Protein AF-A0A956EV34-F1 (afdb_monomer)

Sequence (120 aa):
LHEMGDDTFLLGHVDTAKYRELMTHETVRAALIASNLDAQPDCVNCTYNTYCGIKPENNYTTHGSIQGRTRENAICQVHKGIQDYLFTKLHQADPSTLEIFRRWTTIRERSHFLQTGTAS

Secondary structure (DSSP, 8-state):
-GGGT-GGG----TTT--HHHHHH-HHHHHHHHHH-GGGSTTTTT-TTGGG----HHHHHHHHSSSS--TTT-HHHHHHHHHHHHHHHHHHHT-HHHHHHHHHHHS----GGG-------

Solvent-accessible surface area (backbone atoms only — not comparable to full-atom values): 7466 Å² total; per-residue (Å²): 95,53,96,77,77,38,58,83,80,66,74,78,49,84,94,78,51,50,70,67,57,49,70,67,28,66,60,50,54,51,42,53,58,45,30,35,48,80,78,31,87,74,36,58,77,34,95,55,45,94,81,57,83,59,57,27,70,56,25,27,75,75,70,77,32,46,57,71,60,58,93,78,34,64,66,53,55,52,52,49,53,52,47,52,52,52,52,50,51,59,71,67,56,45,69,71,60,51,50,53,55,54,58,71,71,54,86,69,88,60,65,92,72,59,72,80,76,81,85,124

Mean predicted aligned error: 6.2 Å

Foldseek 3Di:
DVVVVDCLQPQDDPVPDDPVSSCPPPSNVVLVCQFPQCNAPVRVPDPCNVVDTQDLVVCCVPPVGSHDPLVPDPVNVVVVVVVVVLVVLVVVPDPVSVVVVVVVPDDDDVVVPDDPDPDD

Radius of gyration: 19.49 Å; Cα contacts (8 Å, |Δi|>4): 83; chains: 1; bounding box: 34×49×50 Å

pLDDT: mean 91.02, std 8.81, range [44.47, 98.31]

Structure (mmCIF, N/CA/C/O backbone):
data_AF-A0A956EV34-F1
#
_entry.id   AF-A0A956EV34-F1
#
loop_
_atom_site.group_PDB
_atom_site.id
_atom_site.type_symbol
_atom_site.label_atom_id
_atom_site.label_alt_id
_atom_site.label_comp_id
_atom_site.label_asym_id
_atom_site.label_entity_id
_atom_site.label_seq_id
_atom_site.pdbx_PDB_ins_code
_atom_site.Cartn_x
_atom_site.Cartn_y
_atom_site.Cartn_z
_atom_site.occupancy
_atom_site.B_iso_or_equiv
_atom_site.auth_seq_id
_atom_site.auth_comp_id
_atom_site.auth_asym_id
_atom_site.auth_atom_id
_atom_site.pdbx_PDB_model_num
ATOM 1 N N . LEU A 1 1 ? -1.890 -8.658 14.271 1.00 85.94 1 LEU A N 1
ATOM 2 C CA . LEU A 1 1 ? -1.463 -7.986 15.517 1.00 85.94 1 LEU A CA 1
ATOM 3 C C . LEU A 1 1 ? -2.085 -8.672 16.728 1.00 85.94 1 LEU A C 1
ATOM 5 O O . LEU A 1 1 ? -1.330 -9.031 17.615 1.00 85.94 1 LEU A O 1
ATOM 9 N N . HIS A 1 2 ? -3.383 -9.001 16.686 1.00 91.81 2 HIS A N 1
ATOM 10 C CA . HIS A 1 2 ? -4.076 -9.746 17.749 1.00 91.81 2 HIS A CA 1
ATOM 11 C C . HIS A 1 2 ? -3.358 -11.030 18.207 1.00 91.81 2 HIS A C 1
ATOM 13 O O . HIS A 1 2 ? -3.078 -11.185 19.387 1.00 91.81 2 HIS A O 1
ATOM 19 N N . GLU A 1 3 ? -2.924 -11.884 17.271 1.00 90.31 3 GLU A N 1
ATOM 20 C CA . GLU A 1 3 ? -2.151 -13.108 17.582 1.00 90.31 3 GLU A CA 1
ATOM 21 C C . GLU A 1 3 ? -0.815 -12.856 18.313 1.00 90.31 3 GLU A C 1
ATOM 23 O O . GLU A 1 3 ? -0.209 -13.778 18.849 1.00 90.31 3 GLU A O 1
ATOM 28 N N . MET A 1 4 ? -0.328 -11.612 18.319 1.00 91.88 4 MET A N 1
ATOM 29 C CA . MET A 1 4 ? 0.877 -11.184 19.039 1.00 91.88 4 MET A CA 1
ATOM 30 C C . MET A 1 4 ? 0.546 -10.416 20.332 1.00 91.88 4 MET A C 1
ATOM 32 O O . MET A 1 4 ? 1.438 -9.808 20.919 1.00 91.88 4 MET A O 1
ATOM 36 N N . GLY A 1 5 ? -0.717 -10.429 20.771 1.00 94.38 5 GLY A N 1
ATOM 37 C CA . GLY A 1 5 ? -1.194 -9.755 21.981 1.00 94.38 5 GLY A CA 1
ATOM 38 C C . GLY A 1 5 ? -1.534 -8.272 21.808 1.00 94.38 5 GLY A C 1
ATOM 39 O O . GLY A 1 5 ? -1.668 -7.571 22.807 1.00 94.38 5 GLY A O 1
ATOM 40 N N . ASP A 1 6 ? -1.645 -7.783 20.570 1.00 94.94 6 ASP A N 1
ATOM 41 C CA . ASP A 1 6 ? -2.013 -6.395 20.275 1.00 94.94 6 ASP A CA 1
ATOM 42 C C . ASP A 1 6 ? -3.375 -6.302 19.573 1.00 94.94 6 ASP A C 1
ATOM 44 O O . ASP A 1 6 ? -3.525 -6.588 18.377 1.00 94.94 6 ASP A O 1
ATOM 48 N N . ASP A 1 7 ? -4.358 -5.834 20.336 1.00 95.56 7 ASP A N 1
ATOM 49 C CA . ASP A 1 7 ? -5.762 -5.753 19.941 1.00 95.56 7 ASP A CA 1
ATOM 50 C C . ASP A 1 7 ? -6.114 -4.443 19.228 1.00 95.56 7 ASP A C 1
ATOM 52 O O . ASP A 1 7 ? -7.275 -4.227 18.890 1.00 95.56 7 ASP A O 1
ATOM 56 N N . THR A 1 8 ? -5.136 -3.577 18.932 1.00 94.50 8 THR A N 1
ATOM 57 C CA . THR A 1 8 ? -5.365 -2.264 18.297 1.00 94.50 8 THR A CA 1
ATOM 58 C C . THR A 1 8 ? -6.227 -2.353 17.030 1.00 94.50 8 THR A C 1
ATOM 60 O O . THR A 1 8 ? -7.028 -1.460 16.749 1.00 94.50 8 THR A O 1
ATOM 63 N N . PHE A 1 9 ? -6.092 -3.445 16.268 1.00 95.19 9 PHE A N 1
ATOM 64 C CA . PHE A 1 9 ? -6.842 -3.687 15.029 1.00 95.19 9 PHE A CA 1
ATOM 65 C C . PHE A 1 9 ? -7.960 -4.736 15.153 1.00 95.19 9 PHE A C 1
ATOM 67 O O . PHE A 1 9 ? -8.524 -5.150 14.138 1.00 95.19 9 PHE A O 1
ATOM 74 N N . LEU A 1 10 ? -8.291 -5.183 16.367 1.00 95.25 10 LEU A N 1
ATOM 75 C CA . LEU A 1 10 ? -9.390 -6.116 16.604 1.00 95.25 10 LEU A CA 1
ATOM 76 C C . LEU A 1 10 ? -10.735 -5.394 16.428 1.00 95.25 10 LEU A C 1
ATOM 78 O O . LEU A 1 10 ? -10.967 -4.341 17.013 1.00 95.25 10 LEU A O 1
ATOM 82 N N . LEU A 1 11 ? -11.622 -5.965 15.609 1.00 95.75 11 LEU A N 1
ATOM 83 C CA . LEU A 1 11 ? -12.937 -5.378 15.305 1.00 95.75 11 LEU A CA 1
ATOM 84 C C . LEU A 1 11 ? -14.102 -6.113 15.981 1.00 95.75 11 LEU A C 1
ATOM 86 O O . LEU A 1 11 ? -15.190 -5.557 16.105 1.00 95.75 11 LEU A O 1
ATOM 90 N N . GLY A 1 12 ? -13.893 -7.372 16.373 1.00 94.12 12 GLY A N 1
ATOM 91 C CA . GLY A 1 12 ? -14.918 -8.245 16.940 1.00 94.12 12 GLY A CA 1
ATOM 92 C C . GLY A 1 12 ? -14.792 -9.686 16.448 1.00 94.12 12 GLY A C 1
ATOM 93 O O . GLY A 1 12 ? -13.807 -10.053 15.807 1.00 94.12 12 GLY A O 1
ATOM 94 N N . HIS A 1 13 ? -15.808 -10.496 16.746 1.00 94.38 13 HIS A N 1
ATOM 95 C CA . HIS A 1 13 ? -15.875 -11.907 16.368 1.00 94.38 13 HIS A CA 1
ATOM 96 C C . HIS A 1 13 ? -16.986 -12.145 15.340 1.00 94.38 13 HIS A C 1
ATOM 98 O O . HIS A 1 13 ? -18.071 -11.577 15.458 1.00 94.38 13 HIS A O 1
ATOM 104 N N . VAL A 1 14 ? -16.736 -13.001 14.346 1.00 92.81 14 VAL A N 1
ATOM 105 C CA . VAL A 1 14 ? -17.666 -13.231 13.224 1.00 92.81 14 VAL A CA 1
ATOM 106 C C . VAL A 1 14 ? -19.015 -13.811 13.666 1.00 92.81 14 VAL A C 1
ATOM 108 O O . VAL A 1 14 ? -20.044 -13.436 13.115 1.00 92.81 14 VAL A O 1
ATOM 111 N N . ASP A 1 15 ? -19.023 -14.659 14.697 1.00 95.56 15 AS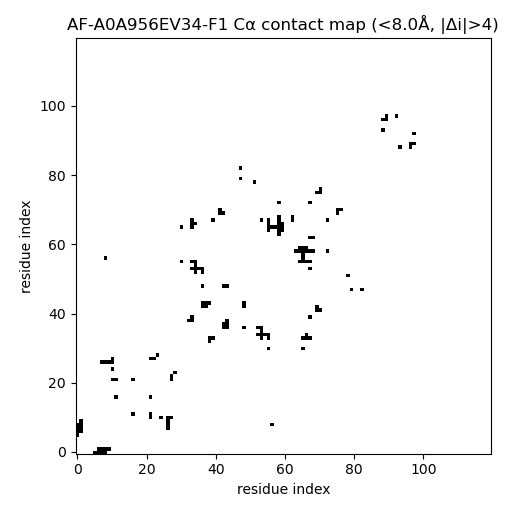P A N 1
ATOM 112 C CA . ASP A 1 15 ? -20.255 -15.290 15.198 1.00 95.56 15 ASP A CA 1
ATOM 113 C C . ASP A 1 15 ? -21.161 -14.336 15.990 1.00 95.56 15 ASP A C 1
ATOM 115 O O . ASP A 1 15 ? -22.352 -14.602 16.147 1.00 95.56 15 ASP A O 1
ATOM 119 N N . THR A 1 16 ? -20.611 -13.244 16.532 1.00 96.00 16 THR A N 1
ATOM 120 C CA . THR A 1 16 ? -21.332 -12.369 17.474 1.00 96.00 16 THR A CA 1
ATOM 121 C C . THR A 1 16 ? -21.554 -10.958 16.946 1.00 96.00 16 THR A C 1
ATOM 123 O O . THR A 1 16 ? -22.538 -10.321 17.324 1.00 96.00 16 THR A O 1
ATOM 126 N N . ALA A 1 17 ? -20.677 -10.456 16.076 1.00 95.12 17 ALA A N 1
ATOM 127 C CA . ALA A 1 17 ? -20.745 -9.094 15.570 1.00 95.12 17 ALA A CA 1
ATOM 128 C C . ALA A 1 17 ? -21.639 -8.984 14.330 1.00 95.12 17 ALA A C 1
ATOM 130 O O . ALA A 1 17 ? -21.596 -9.814 13.420 1.00 95.12 17 ALA A O 1
ATOM 131 N N . LYS A 1 18 ? -22.414 -7.899 14.234 1.00 96.25 18 LYS A N 1
ATOM 132 C CA . LYS A 1 18 ? -23.161 -7.596 13.007 1.00 96.25 18 LYS A CA 1
ATOM 133 C C . LYS A 1 18 ? -22.261 -6.888 12.005 1.00 96.25 18 LYS A C 1
ATOM 135 O O . LYS A 1 18 ? -21.474 -6.017 12.364 1.00 96.25 18 LYS A O 1
ATOM 140 N N . TYR A 1 19 ? -22.471 -7.155 10.716 1.00 95.56 19 TYR A N 1
ATOM 141 C CA . TYR A 1 19 ? -21.727 -6.504 9.628 1.00 95.56 19 TYR A CA 1
ATOM 142 C C . TYR A 1 19 ? -21.663 -4.976 9.771 1.00 95.56 19 TYR A C 1
ATOM 144 O O . TYR A 1 19 ? -20.598 -4.377 9.643 1.00 95.56 19 TYR A O 1
ATOM 152 N N . ARG A 1 20 ? -22.805 -4.341 10.071 1.00 95.81 20 ARG A N 1
ATOM 153 C CA . ARG A 1 20 ? -22.868 -2.885 10.235 1.00 95.81 20 ARG A CA 1
ATOM 154 C C . ARG A 1 20 ? -21.976 -2.409 11.380 1.00 95.81 20 ARG A C 1
ATOM 156 O O . ARG A 1 20 ? -21.288 -1.416 11.201 1.00 95.81 20 ARG A O 1
ATOM 163 N N . GLU A 1 21 ? -21.971 -3.115 12.508 1.00 95.56 21 GLU A N 1
ATOM 164 C CA . GLU A 1 21 ? -21.154 -2.773 13.678 1.00 95.56 21 GLU A CA 1
ATOM 165 C C . GLU A 1 21 ? -19.666 -2.834 13.320 1.00 95.56 21 GLU A C 1
ATOM 167 O O . GLU A 1 21 ? -18.959 -1.851 13.535 1.00 95.56 21 GLU A O 1
ATOM 172 N N . LEU A 1 22 ? -19.230 -3.913 12.656 1.00 95.88 22 LEU A N 1
ATOM 173 C CA . LEU A 1 22 ? -17.852 -4.073 12.179 1.00 95.88 22 LEU A CA 1
ATOM 174 C C . LEU A 1 22 ? -17.443 -2.957 11.207 1.00 95.88 22 LEU A C 1
ATOM 176 O O . LEU A 1 22 ? -16.388 -2.352 11.369 1.00 95.88 22 LEU A O 1
ATOM 180 N N . MET A 1 23 ? -18.286 -2.638 10.221 1.00 95.25 23 MET A N 1
ATOM 181 C CA . MET A 1 23 ? -17.966 -1.620 9.210 1.00 95.25 23 MET A CA 1
ATOM 182 C C . MET A 1 23 ? -17.998 -0.188 9.751 1.00 95.25 23 MET A C 1
ATOM 184 O O . MET A 1 23 ? -17.340 0.692 9.200 1.00 95.25 23 MET A O 1
ATOM 188 N N . THR A 1 24 ? -18.749 0.064 10.825 1.00 95.88 24 THR A N 1
ATOM 189 C CA . THR A 1 24 ? -18.787 1.377 11.490 1.00 95.88 24 THR A CA 1
ATOM 190 C C . THR A 1 24 ? -17.852 1.487 12.694 1.00 95.88 24 THR A C 1
ATOM 192 O O . THR A 1 24 ? -17.836 2.536 13.339 1.00 95.88 24 THR A O 1
ATOM 195 N N . HIS A 1 25 ? -17.069 0.442 12.986 1.00 97.56 25 HIS A N 1
ATOM 196 C CA . HIS A 1 25 ? -16.142 0.399 14.115 1.00 97.56 25 HIS A CA 1
ATOM 197 C C . HIS A 1 25 ? -15.127 1.549 14.051 1.00 97.56 25 HIS A C 1
ATOM 199 O O . HIS A 1 25 ? -14.656 1.934 12.976 1.00 97.56 25 HIS A O 1
ATOM 205 N N . GLU A 1 26 ? -14.755 2.098 15.205 1.00 96.38 26 GLU A N 1
ATOM 206 C CA . GLU A 1 26 ? -13.866 3.263 15.286 1.00 96.38 26 GLU A CA 1
ATOM 207 C C . GLU A 1 26 ? -12.502 2.990 14.649 1.00 96.38 26 GLU A C 1
ATOM 209 O O . GLU A 1 26 ? -12.026 3.796 13.853 1.00 96.38 26 GLU A O 1
ATOM 214 N N . THR A 1 27 ? -11.931 1.807 14.889 1.00 96.06 27 THR A N 1
ATOM 215 C CA . THR A 1 27 ? -10.702 1.333 14.231 1.00 96.06 27 THR A CA 1
ATOM 216 C C . THR A 1 27 ? -10.806 1.333 12.705 1.00 96.06 27 THR A C 1
ATOM 218 O O . THR A 1 27 ? -9.872 1.768 12.036 1.00 96.06 27 THR A O 1
ATOM 221 N N . VAL A 1 28 ? -11.937 0.899 12.131 1.00 96.00 28 VAL A N 1
ATOM 222 C CA . VAL A 1 28 ? -12.141 0.922 10.670 1.00 96.00 28 VAL A CA 1
ATOM 223 C C . VAL A 1 28 ? -12.161 2.361 10.171 1.00 96.00 28 VAL A C 1
ATOM 225 O O . VAL A 1 28 ? -11.476 2.693 9.207 1.00 96.00 28 VAL A O 1
ATOM 228 N N . ARG A 1 29 ? -12.887 3.247 10.856 1.00 95.94 29 ARG A N 1
ATOM 229 C CA . ARG A 1 29 ? -12.953 4.674 10.504 1.00 95.94 29 ARG A CA 1
ATOM 230 C C . ARG A 1 29 ? -11.582 5.348 10.604 1.00 95.94 29 ARG A C 1
ATOM 232 O O . ARG A 1 29 ? -11.218 6.113 9.714 1.00 95.94 29 ARG A O 1
ATOM 239 N N . ALA A 1 30 ? -10.808 5.038 11.642 1.00 95.19 30 ALA A N 1
ATOM 240 C CA . ALA A 1 30 ? -9.450 5.540 11.818 1.00 95.19 30 ALA A CA 1
ATOM 241 C C . ALA A 1 30 ? -8.515 5.033 10.709 1.00 95.19 30 ALA A C 1
ATOM 243 O O . ALA A 1 30 ? -7.787 5.827 10.114 1.00 95.19 30 ALA A O 1
ATOM 244 N N . ALA A 1 31 ? -8.580 3.740 10.374 1.00 94.62 31 ALA A N 1
ATOM 245 C CA . ALA A 1 31 ? -7.798 3.149 9.292 1.00 94.62 31 ALA A CA 1
ATOM 246 C C . ALA A 1 31 ? -8.154 3.755 7.926 1.00 94.62 31 ALA A C 1
ATOM 248 O O . ALA A 1 31 ? -7.255 4.029 7.132 1.00 94.62 31 ALA A O 1
ATOM 249 N N . LEU A 1 32 ? -9.436 4.028 7.662 1.00 93.94 32 LEU A N 1
ATOM 250 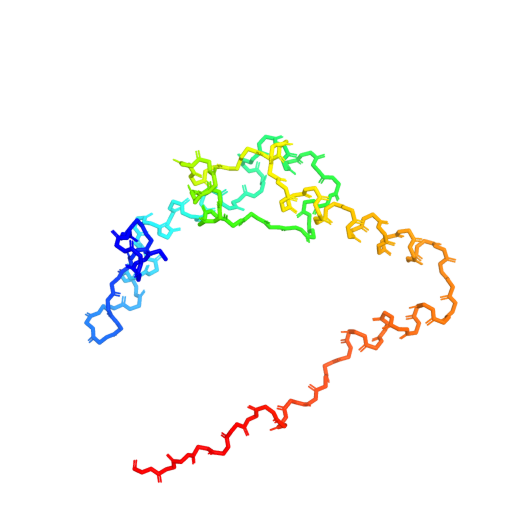C CA . LEU A 1 32 ? -9.890 4.700 6.439 1.00 93.94 32 LEU A CA 1
ATOM 251 C C . LEU A 1 32 ? -9.293 6.106 6.308 1.00 93.94 32 LEU A C 1
ATOM 253 O O . LEU A 1 32 ? -8.768 6.457 5.256 1.00 93.94 32 LEU A O 1
ATOM 257 N N . ILE A 1 33 ? -9.315 6.900 7.380 1.00 93.38 33 ILE A N 1
ATOM 258 C CA . ILE A 1 33 ? -8.726 8.247 7.365 1.00 93.38 33 ILE A CA 1
ATOM 259 C C . ILE A 1 33 ? -7.201 8.171 7.203 1.00 93.38 33 ILE A C 1
ATOM 261 O O . ILE A 1 33 ? -6.624 8.923 6.420 1.00 93.38 33 ILE A O 1
ATOM 265 N N . ALA A 1 34 ? -6.539 7.250 7.907 1.00 93.44 34 ALA A N 1
ATOM 266 C CA . ALA A 1 34 ? -5.086 7.092 7.852 1.00 93.44 34 ALA A CA 1
ATOM 267 C C . ALA A 1 34 ? -4.579 6.564 6.497 1.00 93.44 34 ALA A C 1
ATOM 269 O O . ALA A 1 34 ? -3.466 6.893 6.091 1.00 93.44 34 ALA A O 1
ATOM 270 N N . SER A 1 35 ? -5.383 5.762 5.795 1.00 93.00 35 SER A N 1
ATOM 271 C CA . SER A 1 35 ? -5.043 5.217 4.473 1.00 93.00 35 SER A CA 1
ATOM 272 C C . SER A 1 35 ? -5.435 6.128 3.307 1.00 93.00 35 SER A C 1
ATOM 274 O O . SER A 1 35 ? -5.000 5.879 2.182 1.00 93.00 35 SER A O 1
ATOM 276 N N . ASN A 1 36 ? -6.192 7.203 3.555 1.00 93.69 36 ASN A N 1
ATOM 277 C CA . ASN A 1 36 ? -6.528 8.185 2.531 1.00 93.69 36 ASN A CA 1
ATOM 278 C C . ASN A 1 36 ? -5.285 8.982 2.103 1.00 93.69 36 ASN A C 1
ATOM 280 O O . ASN A 1 36 ? -4.827 9.866 2.827 1.00 93.69 36 ASN A O 1
ATOM 284 N N . LEU A 1 37 ? -4.761 8.696 0.910 1.00 93.00 37 LEU A N 1
ATOM 285 C CA . LEU A 1 37 ? -3.527 9.297 0.397 1.00 93.00 37 LEU A CA 1
ATOM 286 C C . LEU A 1 37 ? -3.622 10.816 0.217 1.00 93.00 37 LEU A C 1
ATOM 288 O O . LEU A 1 37 ? -2.623 11.510 0.408 1.00 93.00 37 LEU A O 1
ATOM 292 N N . ASP A 1 38 ? -4.813 11.336 -0.075 1.00 92.00 38 ASP A N 1
ATOM 293 C CA . ASP A 1 38 ? -5.040 12.774 -0.263 1.00 92.00 38 ASP A CA 1
ATOM 294 C C . ASP A 1 38 ? -4.967 13.554 1.054 1.00 92.00 38 ASP A C 1
ATOM 296 O O . ASP A 1 38 ? -4.734 14.761 1.064 1.00 92.00 38 ASP A O 1
ATOM 300 N N . ALA A 1 39 ? -5.116 12.860 2.185 1.00 90.19 39 ALA A N 1
ATOM 301 C CA . ALA A 1 39 ? -4.931 13.422 3.518 1.00 90.19 39 ALA A CA 1
ATOM 302 C C . ALA A 1 39 ? -3.488 13.266 4.041 1.00 90.19 39 ALA A C 1
ATOM 304 O O . ALA A 1 39 ? -3.205 13.660 5.173 1.00 90.19 39 ALA A O 1
ATOM 305 N N . GLN A 1 40 ? -2.571 12.688 3.254 1.00 89.31 40 GLN A N 1
ATOM 306 C CA . GLN A 1 40 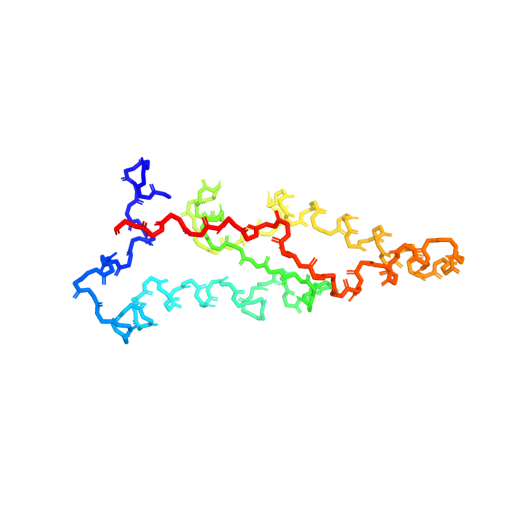? -1.199 12.397 3.680 1.00 89.31 40 GLN A CA 1
ATOM 307 C C . GLN A 1 40 ? -0.200 13.367 3.021 1.00 89.31 40 GLN A C 1
ATOM 309 O O . GLN A 1 40 ? -0.078 13.368 1.792 1.00 89.31 40 GLN A O 1
ATOM 314 N N . PRO A 1 41 ? 0.579 14.147 3.802 1.00 88.81 41 PRO A N 1
ATOM 315 C CA . PRO A 1 41 ? 1.423 15.227 3.276 1.00 88.81 41 PRO A CA 1
ATOM 316 C C . PRO A 1 41 ? 2.411 14.822 2.174 1.00 88.81 41 PRO A C 1
ATOM 318 O O . PRO A 1 41 ? 2.601 15.559 1.211 1.00 88.81 41 PRO A O 1
ATOM 321 N N . ASP A 1 42 ? 3.041 13.649 2.292 1.00 89.31 42 ASP A N 1
ATOM 322 C CA . ASP A 1 42 ? 3.998 13.173 1.285 1.00 89.31 42 ASP A CA 1
ATOM 323 C C . ASP A 1 42 ? 3.312 12.462 0.098 1.00 89.31 42 ASP A C 1
ATOM 325 O O . ASP A 1 42 ? 3.923 12.316 -0.961 1.00 89.31 42 ASP A O 1
ATOM 329 N N . CYS A 1 43 ? 2.067 11.992 0.252 1.00 93.12 43 CYS A N 1
ATOM 330 C CA . CYS A 1 43 ? 1.375 11.216 -0.786 1.00 93.12 43 CYS A CA 1
ATOM 331 C C . CYS A 1 43 ? 0.503 12.075 -1.699 1.00 93.12 43 CYS A C 1
ATOM 333 O O . CYS A 1 43 ? 0.393 11.749 -2.880 1.00 93.12 43 CYS A O 1
ATOM 335 N N . VAL A 1 44 ? -0.061 13.178 -1.200 1.00 93.75 44 VAL A N 1
ATOM 336 C CA . VAL A 1 44 ? -0.896 14.095 -1.999 1.00 93.75 44 VAL A CA 1
ATOM 337 C C . VAL A 1 44 ? -0.153 14.655 -3.222 1.00 93.75 44 VAL A C 1
ATOM 339 O O . VAL A 1 44 ? -0.752 14.863 -4.268 1.00 93.75 44 VAL A O 1
ATOM 342 N N . ASN A 1 45 ? 1.172 14.813 -3.126 1.00 93.12 45 ASN A N 1
ATOM 343 C CA . ASN A 1 45 ? 2.033 15.291 -4.216 1.00 93.12 45 ASN A CA 1
ATOM 344 C C . ASN A 1 45 ? 2.868 14.176 -4.873 1.00 93.12 45 ASN A C 1
ATOM 346 O O . ASN A 1 45 ? 3.793 14.455 -5.634 1.00 93.12 45 ASN A O 1
ATOM 350 N N . CYS A 1 46 ? 2.607 12.908 -4.550 1.00 94.56 46 CYS A N 1
ATOM 351 C CA . CYS A 1 46 ? 3.359 11.790 -5.109 1.00 94.56 46 CYS A CA 1
ATOM 352 C C . CYS A 1 46 ? 2.822 11.430 -6.500 1.00 94.56 46 CYS A C 1
ATOM 354 O O . CYS A 1 46 ? 1.644 11.111 -6.640 1.00 94.56 46 CYS A O 1
ATOM 356 N N . THR A 1 47 ? 3.695 11.363 -7.510 1.00 95.69 47 THR A N 1
ATOM 357 C CA . THR A 1 47 ? 3.346 10.939 -8.883 1.00 95.69 47 THR A CA 1
ATOM 358 C C . THR A 1 47 ? 2.657 9.572 -8.935 1.00 95.69 47 THR A C 1
ATOM 360 O O . THR A 1 47 ? 1.884 9.289 -9.845 1.00 95.69 47 THR A O 1
ATOM 363 N N . TYR A 1 48 ? 2.917 8.720 -7.941 1.00 95.44 48 TYR A N 1
ATOM 364 C CA . TYR A 1 48 ? 2.370 7.371 -7.860 1.00 95.44 48 TYR A CA 1
ATOM 365 C C . TYR A 1 48 ? 1.127 7.232 -6.984 1.00 95.44 48 TYR A C 1
ATOM 367 O O . TYR A 1 48 ? 0.698 6.105 -6.749 1.00 95.44 48 TYR A O 1
ATOM 375 N N . ASN A 1 49 ? 0.542 8.336 -6.507 1.00 94.44 49 ASN A N 1
ATOM 376 C CA . ASN A 1 49 ? -0.639 8.331 -5.636 1.00 94.44 49 ASN A CA 1
ATOM 377 C C . ASN A 1 49 ? -1.742 7.387 -6.163 1.00 94.44 49 ASN A C 1
ATOM 379 O O . ASN A 1 49 ? -2.142 6.466 -5.459 1.00 94.44 49 ASN A O 1
ATOM 383 N N . THR A 1 50 ? -2.112 7.506 -7.441 1.00 93.00 50 THR A N 1
ATOM 384 C CA . THR A 1 50 ? -3.180 6.707 -8.074 1.00 93.00 50 THR A CA 1
ATOM 385 C C . THR A 1 50 ? -2.889 5.202 -8.154 1.00 93.00 50 THR A C 1
ATOM 387 O O . THR A 1 50 ? -3.803 4.403 -8.343 1.00 93.00 50 THR A O 1
ATOM 390 N N . TYR A 1 51 ? -1.625 4.795 -8.021 1.00 93.62 51 TYR A N 1
ATOM 391 C CA . TYR A 1 51 ? -1.181 3.401 -8.146 1.00 93.62 51 TYR A CA 1
ATOM 392 C C . TYR A 1 51 ? -0.695 2.808 -6.820 1.00 93.62 51 TYR A C 1
ATOM 394 O O . TYR A 1 51 ? -0.193 1.682 -6.792 1.00 93.62 51 TYR A O 1
ATOM 402 N N . CYS A 1 52 ? -0.777 3.569 -5.730 1.00 92.88 52 CYS A N 1
ATOM 403 C CA . CYS A 1 52 ? -0.225 3.199 -4.438 1.00 92.88 52 CYS A CA 1
ATOM 404 C C . CYS A 1 52 ? -1.325 3.115 -3.373 1.00 92.88 52 CYS A C 1
ATOM 406 O O . CYS A 1 52 ? -2.486 3.434 -3.605 1.00 92.88 52 CYS A O 1
ATOM 408 N N . GLY A 1 53 ? -0.946 2.661 -2.184 1.00 90.12 53 GLY A N 1
ATOM 409 C CA . GLY A 1 53 ? -1.808 2.610 -1.015 1.00 90.12 53 GLY A CA 1
ATOM 410 C C . GLY A 1 53 ? -0.967 2.583 0.252 1.00 90.12 53 GLY A C 1
ATOM 411 O O . GLY A 1 53 ? 0.162 2.083 0.253 1.00 90.12 53 GLY A O 1
ATOM 412 N N . ILE A 1 54 ? -1.523 3.123 1.333 1.00 89.50 54 ILE A N 1
ATOM 413 C CA . ILE A 1 54 ? -0.932 3.038 2.666 1.00 89.50 54 ILE A CA 1
ATOM 414 C C . ILE A 1 54 ? -1.620 1.926 3.446 1.00 89.50 54 ILE A C 1
ATOM 416 O O . ILE A 1 54 ? -2.831 1.741 3.361 1.00 89.50 54 ILE A O 1
ATOM 420 N N . LYS A 1 55 ? -0.811 1.215 4.227 1.00 90.06 55 LYS A N 1
ATOM 421 C CA . LYS A 1 55 ? -1.210 0.143 5.132 1.00 90.06 55 LYS A CA 1
ATOM 422 C C . LYS A 1 55 ? -1.075 0.626 6.582 1.00 90.06 55 LYS A C 1
ATOM 424 O O . LYS A 1 55 ? 0.048 0.619 7.101 1.00 90.06 55 LYS A O 1
ATOM 429 N N . PRO A 1 56 ? -2.156 1.116 7.223 1.00 93.00 56 PRO A N 1
ATOM 430 C CA . PRO A 1 56 ? -2.097 1.672 8.577 1.00 93.00 56 PRO A CA 1
ATOM 431 C C . PRO A 1 56 ? -1.528 0.695 9.613 1.00 93.00 56 PRO A C 1
ATOM 433 O O . PRO A 1 56 ? -0.812 1.110 10.519 1.00 93.00 56 PRO A O 1
ATOM 436 N N . GLU A 1 57 ? -1.782 -0.603 9.452 1.00 92.69 57 GLU A N 1
ATOM 437 C CA . GLU A 1 57 ? -1.259 -1.672 10.303 1.00 92.69 57 GLU A CA 1
ATOM 438 C C . GLU A 1 57 ? 0.264 -1.790 10.219 1.00 92.69 57 GLU A C 1
ATOM 440 O 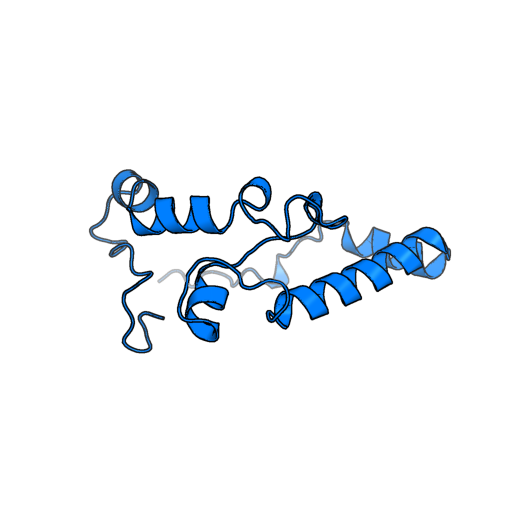O . GLU A 1 57 ? 0.939 -1.999 11.230 1.00 92.69 57 GLU A O 1
ATOM 445 N N . ASN A 1 58 ? 0.828 -1.603 9.022 1.00 90.50 58 ASN A N 1
ATOM 446 C CA . ASN A 1 58 ? 2.272 -1.622 8.846 1.00 90.50 58 ASN A CA 1
ATOM 447 C C . ASN A 1 58 ? 2.909 -0.383 9.473 1.00 90.50 58 ASN A C 1
ATOM 449 O O . ASN A 1 58 ? 3.856 -0.530 10.238 1.00 90.50 58 ASN A O 1
ATOM 453 N N . ASN A 1 59 ? 2.348 0.805 9.220 1.00 92.25 59 ASN A N 1
ATOM 454 C CA . ASN A 1 59 ? 2.831 2.039 9.842 1.00 92.25 59 ASN A CA 1
ATOM 455 C C . ASN A 1 59 ? 2.800 1.951 11.368 1.00 92.25 59 ASN A C 1
ATOM 457 O O . ASN A 1 59 ? 3.761 2.358 12.017 1.00 92.25 59 ASN A O 1
ATOM 461 N N . TYR A 1 60 ? 1.724 1.389 11.924 1.00 94.25 60 TYR A N 1
ATOM 462 C CA . TYR A 1 60 ? 1.586 1.209 13.361 1.00 94.25 60 TYR A CA 1
ATOM 463 C C . TYR A 1 60 ? 2.689 0.303 13.906 1.00 94.25 60 TYR A C 1
ATOM 465 O O . TYR A 1 60 ? 3.388 0.675 14.842 1.00 94.25 60 TYR A O 1
ATOM 473 N N . THR A 1 61 ? 2.917 -0.835 13.252 1.00 91.06 61 THR A N 1
ATOM 474 C CA . THR A 1 61 ? 3.945 -1.798 13.668 1.00 91.06 61 THR A CA 1
ATOM 475 C C . THR A 1 61 ? 5.359 -1.212 13.589 1.00 91.06 61 THR A C 1
ATOM 477 O O . THR A 1 61 ? 6.187 -1.486 14.451 1.00 91.06 61 THR A O 1
ATOM 480 N N . THR A 1 62 ? 5.665 -0.415 12.561 1.00 90.25 62 THR A N 1
ATOM 481 C CA . THR A 1 62 ? 7.031 0.083 12.325 1.00 90.25 62 THR A CA 1
ATOM 482 C C . THR A 1 62 ? 7.326 1.420 12.999 1.00 90.25 62 THR A C 1
ATOM 484 O O . THR A 1 62 ? 8.476 1.691 13.330 1.00 90.25 62 THR A O 1
ATOM 487 N N . HIS A 1 63 ? 6.318 2.276 13.173 1.00 89.94 63 HIS A N 1
ATOM 488 C CA . HIS A 1 63 ? 6.487 3.661 13.630 1.00 89.94 63 HIS A CA 1
ATOM 489 C C . HIS A 1 63 ? 5.648 4.007 14.870 1.00 89.94 63 HIS A C 1
ATOM 491 O O . HIS A 1 63 ? 5.703 5.147 15.327 1.00 89.94 63 HIS A O 1
ATOM 497 N N . GLY A 1 64 ? 4.851 3.070 15.398 1.00 91.56 64 GLY A N 1
ATOM 498 C CA . GLY A 1 64 ? 3.970 3.297 16.550 1.00 91.56 64 GLY A CA 1
ATOM 499 C C . GLY A 1 64 ? 2.785 4.224 16.262 1.00 91.56 64 GLY A C 1
ATOM 500 O O . GLY A 1 64 ? 2.155 4.731 17.186 1.00 91.56 64 GLY A O 1
ATOM 501 N N . SER A 1 65 ? 2.491 4.495 14.989 1.00 92.06 65 SER A N 1
ATOM 502 C CA . SER A 1 65 ? 1.422 5.395 14.556 1.00 92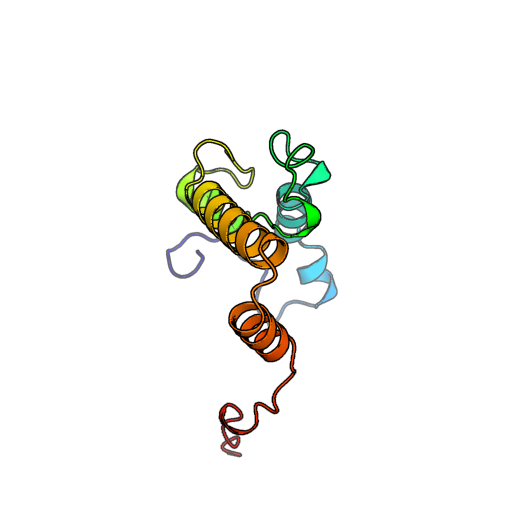.06 65 SER A CA 1
ATOM 503 C C . SER A 1 65 ? 0.744 4.846 13.308 1.00 92.06 65 SER A C 1
ATOM 505 O O . SER A 1 65 ? 1.411 4.338 12.413 1.00 92.06 65 SER A O 1
ATOM 507 N N . ILE A 1 66 ? -0.581 4.967 13.222 1.00 92.81 66 ILE A N 1
ATOM 508 C CA . ILE A 1 66 ? -1.333 4.560 12.025 1.00 92.81 66 ILE A CA 1
ATOM 509 C C . ILE A 1 66 ? -1.046 5.485 10.829 1.00 92.81 66 ILE A C 1
ATOM 511 O O . ILE A 1 66 ? -1.190 5.081 9.671 1.00 92.81 66 ILE A O 1
ATOM 515 N N . GLN A 1 67 ? -0.599 6.715 11.097 1.00 89.62 67 GLN A N 1
ATOM 516 C CA . GLN A 1 67 ? -0.142 7.665 10.092 1.00 89.62 67 GLN A CA 1
ATOM 517 C C . GLN A 1 67 ? 1.245 7.277 9.573 1.00 89.62 67 GLN A C 1
ATOM 519 O O . GLN A 1 67 ? 2.138 6.870 10.317 1.00 89.62 67 GLN A O 1
ATOM 524 N N . GLY A 1 68 ? 1.436 7.415 8.262 1.00 78.81 68 GLY A N 1
ATOM 525 C CA . GLY A 1 68 ? 2.682 7.031 7.613 1.00 78.81 68 GLY A CA 1
ATOM 526 C C . GLY A 1 68 ? 3.760 8.100 7.725 1.00 78.81 68 GLY A C 1
ATOM 527 O O . GLY A 1 68 ? 3.557 9.244 7.331 1.00 78.81 68 GLY A O 1
ATOM 528 N N . ARG A 1 69 ? 4.961 7.702 8.157 1.00 87.25 69 ARG A N 1
ATOM 529 C CA . ARG A 1 69 ? 6.192 8.491 7.989 1.00 87.25 69 ARG A CA 1
ATOM 530 C C . ARG A 1 69 ? 6.841 8.131 6.657 1.00 87.25 69 ARG A C 1
ATOM 532 O O . ARG A 1 69 ? 7.825 7.402 6.597 1.00 87.25 69 ARG A O 1
ATOM 539 N N . THR A 1 70 ? 6.244 8.599 5.565 1.00 83.81 70 THR A N 1
ATOM 540 C CA . THR A 1 70 ? 6.522 8.124 4.196 1.00 83.81 70 THR A CA 1
ATOM 541 C C . THR A 1 70 ? 8.003 8.175 3.807 1.00 83.81 70 THR A C 1
ATOM 543 O O . THR A 1 70 ? 8.482 7.276 3.120 1.00 83.81 70 THR A O 1
ATOM 546 N N . ARG A 1 71 ? 8.745 9.194 4.258 1.00 84.94 71 ARG A N 1
ATOM 547 C CA . ARG A 1 71 ? 10.185 9.346 3.971 1.00 84.94 71 ARG A CA 1
ATOM 548 C C . ARG A 1 71 ? 11.054 8.261 4.606 1.00 84.94 71 ARG A C 1
ATOM 550 O O . ARG A 1 71 ? 12.060 7.882 4.019 1.00 84.94 71 ARG A O 1
ATOM 557 N N . GLU A 1 72 ? 10.644 7.759 5.763 1.00 87.62 72 GLU A N 1
ATOM 558 C CA . GLU A 1 72 ? 11.341 6.720 6.534 1.00 87.62 72 GLU A CA 1
ATOM 559 C C . GLU A 1 72 ? 10.774 5.321 6.252 1.00 87.62 72 GLU A C 1
ATOM 561 O O . GLU A 1 72 ? 11.374 4.311 6.612 1.00 87.62 72 GLU A O 1
ATOM 566 N N . ASN A 1 73 ? 9.627 5.243 5.573 1.00 88.44 73 ASN A N 1
ATOM 567 C CA . ASN A 1 73 ? 8.961 3.984 5.296 1.00 88.44 73 ASN A CA 1
ATOM 568 C C . ASN A 1 73 ? 9.637 3.241 4.126 1.00 88.44 73 ASN A C 1
ATOM 570 O O . ASN A 1 73 ? 9.488 3.608 2.956 1.00 88.44 73 ASN A O 1
ATOM 574 N N . ALA A 1 74 ? 10.323 2.141 4.444 1.00 90.38 74 ALA A N 1
ATOM 575 C CA . ALA A 1 74 ? 10.984 1.280 3.465 1.00 90.38 74 ALA A CA 1
ATOM 576 C C . ALA A 1 74 ? 10.022 0.701 2.409 1.00 90.38 74 ALA A C 1
ATOM 578 O O . ALA A 1 74 ? 10.401 0.586 1.245 1.00 90.38 74 ALA A O 1
ATOM 579 N N . ILE A 1 75 ? 8.768 0.395 2.768 1.00 90.50 75 ILE A N 1
ATOM 580 C CA . ILE A 1 75 ? 7.761 -0.094 1.810 1.00 90.50 75 ILE A CA 1
ATOM 581 C C . ILE A 1 75 ? 7.472 0.970 0.755 1.00 90.50 75 ILE A C 1
ATOM 583 O O . ILE A 1 75 ? 7.389 0.648 -0.428 1.00 90.50 75 ILE A O 1
ATOM 587 N N . CYS A 1 76 ? 7.371 2.241 1.157 1.00 92.44 76 CYS A N 1
ATOM 588 C CA . CYS A 1 76 ? 7.177 3.329 0.204 1.00 92.44 76 CYS A CA 1
ATOM 589 C C . CYS A 1 76 ? 8.345 3.414 -0.789 1.00 92.44 76 CYS A C 1
ATOM 591 O O . CYS A 1 76 ? 8.113 3.504 -1.993 1.00 92.44 76 CYS A O 1
ATOM 593 N N . GLN A 1 77 ? 9.589 3.321 -0.309 1.00 92.94 77 GLN A N 1
ATOM 594 C CA . GLN A 1 77 ? 10.773 3.351 -1.177 1.00 92.94 77 GLN A CA 1
ATOM 595 C C . GLN A 1 77 ? 10.794 2.178 -2.165 1.00 92.94 77 GLN A C 1
ATOM 597 O O . GLN A 1 77 ? 11.026 2.374 -3.357 1.00 92.94 77 GLN A O 1
ATOM 602 N N . VAL A 1 78 ? 10.483 0.967 -1.694 1.00 94.62 78 VAL A N 1
ATOM 603 C CA . VAL A 1 78 ? 10.402 -0.228 -2.548 1.00 94.62 78 VAL A CA 1
ATOM 604 C C . VAL A 1 78 ? 9.302 -0.082 -3.599 1.00 94.62 78 VAL A C 1
ATOM 606 O O . VAL A 1 78 ? 9.547 -0.340 -4.775 1.00 94.62 78 VAL A O 1
ATOM 609 N N . HIS A 1 79 ? 8.104 0.361 -3.211 1.00 94.50 79 HIS A N 1
ATOM 610 C CA . HIS A 1 79 ? 7.000 0.555 -4.152 1.00 94.50 79 HIS A CA 1
ATOM 611 C C . HIS A 1 79 ? 7.326 1.605 -5.211 1.00 94.50 79 HIS A C 1
ATOM 613 O O . HIS A 1 79 ? 7.081 1.349 -6.388 1.00 94.50 79 HIS A O 1
ATOM 619 N N . LYS A 1 80 ? 7.936 2.731 -4.823 1.00 95.25 80 LYS A N 1
ATOM 620 C CA . LYS A 1 80 ? 8.400 3.753 -5.769 1.00 95.25 80 LYS A CA 1
ATOM 621 C C . LYS A 1 80 ? 9.397 3.174 -6.768 1.00 95.25 80 LYS A C 1
ATOM 623 O O . LYS A 1 80 ? 9.189 3.330 -7.961 1.00 95.25 80 LYS A O 1
ATOM 628 N N . GLY A 1 81 ? 10.393 2.413 -6.308 1.00 97.19 81 GLY A N 1
ATOM 629 C CA . GLY A 1 81 ? 11.366 1.771 -7.198 1.00 97.19 81 GLY A CA 1
ATOM 630 C C . GLY A 1 81 ? 10.746 0.745 -8.157 1.00 97.19 81 GLY A C 1
ATOM 631 O O . GLY A 1 81 ? 11.102 0.701 -9.335 1.00 97.19 81 GLY A O 1
ATOM 632 N N . ILE A 1 82 ? 9.781 -0.059 -7.690 1.00 97.12 82 ILE A N 1
ATOM 633 C CA . ILE A 1 82 ? 9.022 -0.980 -8.555 1.00 97.12 82 ILE A CA 1
ATOM 634 C C . ILE A 1 82 ? 8.237 -0.189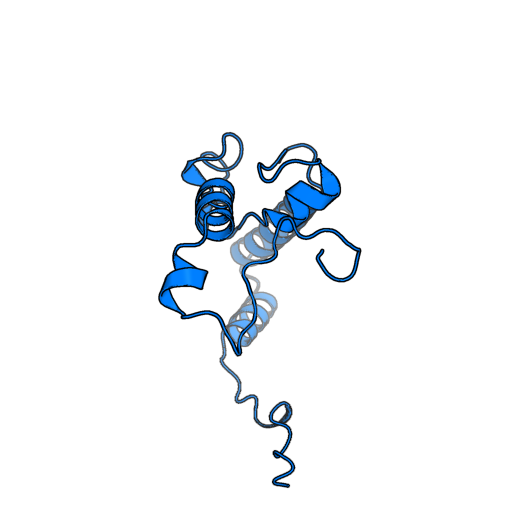 -9.605 1.00 97.12 82 ILE A C 1
ATOM 636 O O . ILE A 1 82 ? 8.270 -0.533 -10.785 1.00 97.12 82 ILE A O 1
ATOM 640 N N . GLN A 1 83 ? 7.544 0.870 -9.190 1.00 97.44 83 GLN A N 1
ATOM 641 C CA . GLN A 1 83 ? 6.746 1.714 -10.078 1.00 97.44 83 GLN A CA 1
ATOM 642 C C . GLN A 1 83 ? 7.635 2.418 -11.109 1.00 97.44 83 GLN A C 1
ATOM 644 O O . GLN A 1 83 ? 7.362 2.297 -12.300 1.00 97.44 83 GLN A O 1
ATOM 649 N N . ASP A 1 84 ? 8.738 3.044 -10.687 1.00 98.00 84 ASP A N 1
ATOM 650 C CA . ASP A 1 84 ? 9.754 3.643 -11.563 1.00 98.00 84 ASP A CA 1
ATOM 651 C C . ASP A 1 84 ? 10.207 2.642 -12.633 1.00 98.00 84 ASP A C 1
ATOM 653 O O . ASP A 1 84 ? 10.220 2.950 -13.828 1.00 98.00 84 ASP A O 1
ATOM 657 N N . TYR A 1 85 ? 10.540 1.415 -12.221 1.00 97.88 85 TYR A N 1
ATOM 658 C CA . TYR A 1 85 ? 10.984 0.367 -13.133 1.00 97.88 85 TYR A CA 1
ATOM 659 C C . TYR A 1 85 ? 9.896 -0.021 -14.138 1.00 97.88 85 TYR A C 1
ATOM 661 O O . TYR A 1 85 ? 10.153 -0.064 -15.343 1.00 97.88 85 TYR A O 1
ATOM 669 N N . LEU A 1 86 ? 8.673 -0.275 -13.667 1.00 97.25 86 LEU A N 1
ATOM 670 C CA . LEU A 1 86 ? 7.552 -0.658 -14.525 1.00 97.25 86 LEU A CA 1
ATOM 671 C C . LEU A 1 86 ? 7.199 0.451 -15.521 1.00 97.25 86 LEU A C 1
ATOM 673 O O . LEU A 1 86 ? 7.050 0.168 -16.709 1.00 97.25 86 LEU A O 1
ATOM 677 N N . PHE A 1 87 ? 7.126 1.708 -15.081 1.00 97.38 87 PHE A N 1
ATOM 678 C CA . PHE A 1 87 ? 6.844 2.840 -15.965 1.00 97.38 87 PHE A CA 1
ATOM 679 C C . PHE A 1 87 ? 7.983 3.114 -16.944 1.00 97.38 87 PHE A C 1
ATOM 681 O O . PHE A 1 87 ? 7.72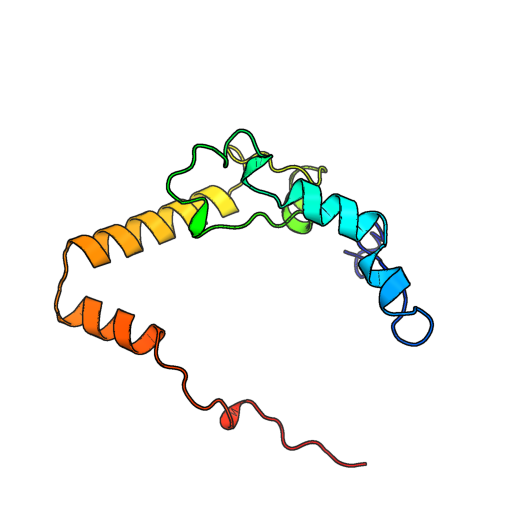0 3.401 -18.110 1.00 97.38 87 PHE A O 1
ATOM 688 N N . THR A 1 88 ? 9.237 2.931 -16.529 1.00 98.25 88 THR A N 1
ATOM 689 C CA . THR A 1 88 ? 10.386 2.985 -17.443 1.00 98.25 88 THR A CA 1
ATOM 690 C C . THR A 1 88 ? 10.263 1.921 -18.531 1.00 98.25 88 THR A C 1
ATOM 692 O O . THR A 1 88 ? 10.452 2.210 -19.712 1.00 98.25 88 THR A O 1
ATOM 695 N N . LYS A 1 89 ? 9.899 0.689 -18.160 1.00 98.25 89 LYS A N 1
ATOM 696 C CA . LYS A 1 89 ? 9.687 -0.409 -19.111 1.00 98.25 89 LYS A CA 1
ATOM 697 C C . LYS A 1 89 ? 8.505 -0.163 -20.045 1.00 98.25 89 LYS A C 1
ATOM 699 O O . LYS A 1 89 ? 8.616 -0.442 -21.236 1.00 98.25 89 LYS A O 1
ATOM 704 N N . LEU A 1 90 ? 7.416 0.407 -19.533 1.00 97.06 90 LEU A N 1
ATOM 705 C CA . LEU A 1 90 ? 6.282 0.844 -20.348 1.00 97.06 90 LEU A CA 1
ATOM 706 C C . LEU A 1 90 ? 6.697 1.923 -21.353 1.00 97.06 90 LEU A C 1
ATOM 708 O O . LEU A 1 90 ? 6.347 1.821 -22.524 1.00 97.06 90 LEU A O 1
ATOM 712 N N . HIS A 1 91 ? 7.472 2.919 -20.917 1.00 98.00 91 HIS A N 1
ATOM 713 C CA . HIS A 1 91 ? 7.944 4.010 -21.768 1.00 98.00 91 HIS A CA 1
ATOM 714 C C . HIS A 1 91 ? 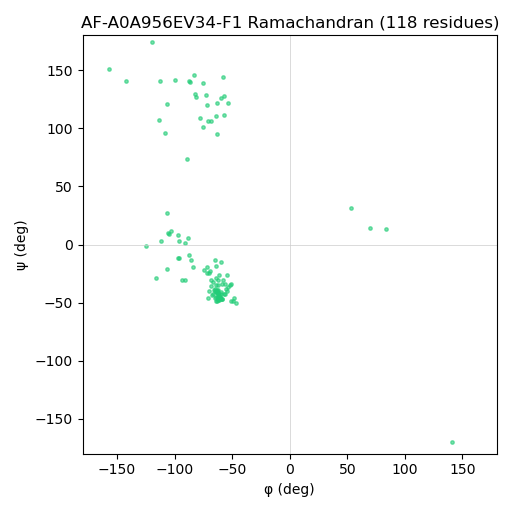8.896 3.532 -22.873 1.00 98.00 91 HIS A C 1
ATOM 716 O O . HIS A 1 91 ? 8.784 3.982 -24.009 1.00 98.00 91 HIS A O 1
ATOM 722 N N . GLN A 1 92 ? 9.795 2.591 -22.563 1.00 98.25 92 GLN A N 1
ATOM 723 C CA . GLN A 1 92 ? 10.692 1.966 -23.547 1.00 98.25 92 GLN A CA 1
ATOM 724 C C . GLN A 1 92 ? 9.935 1.204 -24.643 1.00 98.25 92 GLN A C 1
ATOM 726 O O . GLN A 1 92 ? 10.462 1.050 -25.741 1.00 98.25 92 GLN A O 1
ATOM 731 N N . ALA A 1 93 ? 8.721 0.730 -24.342 1.00 96.75 93 ALA A N 1
ATOM 732 C CA . ALA A 1 93 ? 7.816 0.077 -25.282 1.00 96.75 93 ALA A CA 1
ATOM 733 C C . ALA A 1 93 ? 8.432 -1.106 -26.059 1.00 96.75 93 ALA A C 1
ATOM 735 O O . ALA A 1 93 ? 8.043 -1.386 -27.193 1.00 96.75 93 ALA A O 1
ATOM 736 N N . ASP A 1 94 ? 9.372 -1.828 -25.440 1.00 98.31 94 ASP A N 1
ATOM 737 C CA . ASP A 1 94 ? 9.942 -3.043 -26.021 1.00 98.31 94 ASP A CA 1
ATOM 738 C C . ASP A 1 94 ? 8.833 -4.091 -26.264 1.00 98.31 94 ASP A C 1
ATOM 740 O O . ASP A 1 94 ? 8.115 -4.440 -25.317 1.00 98.31 94 ASP A O 1
ATOM 744 N N . PRO A 1 95 ? 8.678 -4.626 -27.493 1.00 98.19 95 PRO A N 1
ATOM 745 C CA . PRO A 1 95 ? 7.581 -5.534 -27.823 1.00 98.19 95 PRO A CA 1
ATOM 746 C C . PRO A 1 95 ? 7.499 -6.764 -26.916 1.00 98.19 95 PRO A C 1
ATOM 748 O O . PRO A 1 95 ? 6.401 -7.173 -26.537 1.00 98.19 95 PRO A O 1
ATOM 751 N N . SER A 1 96 ? 8.645 -7.337 -26.529 1.00 97.88 96 SER A N 1
ATOM 752 C CA . SER A 1 96 ? 8.677 -8.533 -25.680 1.00 97.88 96 SER A CA 1
ATOM 753 C C . SER A 1 96 ? 8.219 -8.231 -24.251 1.00 97.88 96 SER A C 1
ATOM 755 O O . SER A 1 96 ? 7.436 -8.980 -23.663 1.00 97.88 96 SER A O 1
ATOM 757 N N . THR A 1 97 ? 8.633 -7.083 -23.716 1.00 97.94 97 THR A N 1
ATOM 758 C CA . THR A 1 97 ? 8.243 -6.605 -22.389 1.00 97.94 97 THR A CA 1
ATOM 759 C C . THR A 1 97 ? 6.760 -6.244 -22.341 1.00 97.94 97 THR A C 1
ATOM 761 O O . THR A 1 97 ? 6.056 -6.628 -21.405 1.00 97.94 97 THR A O 1
ATOM 764 N N . LEU A 1 98 ? 6.251 -5.554 -23.364 1.00 97.62 98 LEU A N 1
ATOM 765 C CA . LEU A 1 98 ? 4.832 -5.207 -23.446 1.00 97.62 98 LEU A CA 1
ATOM 766 C C . LEU A 1 98 ? 3.942 -6.446 -23.554 1.00 97.62 98 LEU A C 1
ATOM 768 O O . LEU A 1 98 ? 2.857 -6.464 -22.974 1.00 97.62 98 LEU A O 1
ATOM 772 N N . GLU A 1 99 ? 4.395 -7.493 -24.243 1.00 96.75 99 GLU A N 1
ATOM 773 C CA . GLU A 1 99 ? 3.672 -8.764 -24.286 1.00 96.75 99 GLU A CA 1
ATOM 774 C C . GLU A 1 99 ? 3.596 -9.421 -22.900 1.00 96.75 99 GLU A C 1
ATOM 776 O O . GLU A 1 99 ? 2.535 -9.894 -22.490 1.00 96.75 99 GLU A O 1
ATOM 781 N N . ILE A 1 100 ? 4.678 -9.378 -22.116 1.00 95.94 100 ILE A N 1
ATOM 782 C CA . ILE A 1 100 ? 4.657 -9.838 -20.718 1.00 95.94 100 ILE A CA 1
ATOM 783 C C . ILE A 1 100 ? 3.629 -9.043 -19.904 1.00 95.94 100 ILE A C 1
ATOM 785 O O . ILE A 1 100 ? 2.805 -9.643 -19.210 1.00 95.94 100 ILE A O 1
ATOM 789 N N . PHE A 1 101 ? 3.622 -7.713 -20.020 1.00 95.94 101 PHE A N 1
ATOM 790 C CA . PHE A 1 101 ? 2.666 -6.867 -19.302 1.00 95.94 101 PHE A CA 1
ATOM 791 C C . PHE A 1 101 ? 1.218 -7.136 -19.718 1.00 95.94 101 PHE A C 1
ATOM 793 O O . PHE A 1 101 ? 0.353 -7.243 -18.850 1.00 95.94 101 PHE A O 1
ATOM 800 N N . ARG A 1 102 ? 0.939 -7.342 -21.012 1.00 94.25 102 ARG A N 1
ATOM 801 C CA . ARG A 1 102 ? -0.398 -7.759 -21.469 1.00 94.25 102 ARG A CA 1
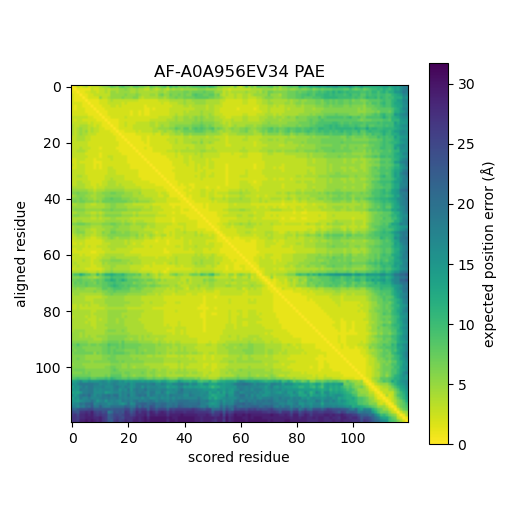ATOM 802 C C . ARG A 1 102 ? -0.821 -9.083 -20.851 1.00 94.25 102 ARG A C 1
ATOM 804 O O . ARG A 1 102 ? -1.958 -9.227 -20.419 1.00 94.25 102 ARG A O 1
ATOM 811 N N . ARG A 1 103 ? 0.087 -10.052 -20.735 1.00 92.81 103 ARG A N 1
ATOM 812 C CA . ARG A 1 103 ? -0.235 -11.335 -20.094 1.00 92.81 103 ARG A CA 1
ATOM 813 C C . ARG A 1 103 ? -0.583 -11.182 -18.613 1.00 92.81 103 ARG A C 1
ATOM 815 O O . ARG A 1 103 ? -1.383 -11.976 -18.122 1.00 92.81 103 ARG A O 1
ATOM 822 N N . TRP A 1 104 ? -0.043 -10.185 -17.910 1.00 92.31 104 TRP A N 1
ATOM 823 C CA . TRP A 1 104 ? -0.407 -9.902 -16.515 1.00 92.31 104 TRP A CA 1
ATOM 824 C C . TRP A 1 104 ? -1.822 -9.339 -16.352 1.00 92.31 104 TRP A C 1
ATOM 826 O O . TRP A 1 104 ? -2.414 -9.525 -15.293 1.00 92.31 104 TRP A O 1
ATOM 836 N N . THR A 1 105 ? -2.392 -8.703 -17.381 1.00 90.25 105 THR A N 1
ATOM 837 C CA . THR A 1 105 ? -3.768 -8.174 -17.324 1.00 90.25 105 THR A CA 1
ATOM 838 C C . THR A 1 105 ? -4.827 -9.216 -17.681 1.00 90.25 105 THR A C 1
ATOM 840 O O . THR A 1 105 ? -6.012 -9.005 -17.425 1.00 90.25 105 THR A O 1
ATOM 843 N N . THR A 1 106 ? -4.427 -10.361 -18.246 1.00 87.56 106 THR A N 1
ATOM 844 C CA . THR A 1 106 ? -5.366 -11.442 -18.567 1.00 87.56 106 THR A CA 1
ATOM 845 C C . THR A 1 106 ? -5.858 -12.143 -17.300 1.00 87.56 106 THR A C 1
ATOM 847 O O . THR A 1 106 ? -5.077 -12.733 -16.551 1.00 87.56 106 THR A O 1
ATOM 850 N N . ILE A 1 107 ? -7.175 -12.115 -17.068 1.00 77.31 107 ILE A N 1
ATOM 851 C CA . ILE A 1 107 ? -7.811 -12.918 -16.021 1.00 77.31 107 ILE A CA 1
ATOM 852 C C . ILE A 1 107 ? -7.773 -14.370 -16.484 1.00 77.31 107 ILE A C 1
ATOM 854 O O . ILE A 1 107 ? -8.501 -14.773 -17.390 1.00 77.31 107 ILE A O 1
ATOM 858 N N . ARG A 1 108 ? -6.890 -15.154 -15.870 1.00 78.75 108 ARG A N 1
ATOM 859 C CA . ARG A 1 108 ? -6.869 -16.602 -16.055 1.00 78.75 108 ARG A CA 1
ATOM 860 C C . ARG A 1 108 ? -7.817 -17.250 -15.070 1.00 78.75 108 ARG A C 1
ATOM 862 O O . ARG A 1 108 ? -7.870 -16.863 -13.904 1.00 78.75 108 ARG A O 1
ATOM 869 N N . GLU A 1 109 ? -8.528 -18.250 -15.560 1.00 81.31 109 GLU A N 1
ATOM 870 C CA . GLU A 1 109 ? -9.343 -19.133 -14.744 1.00 81.31 109 GLU A CA 1
ATOM 871 C C . GLU A 1 109 ? -8.438 -19.790 -13.672 1.00 81.31 109 GLU A C 1
ATOM 873 O O . GLU A 1 109 ? -7.324 -20.245 -13.956 1.00 81.31 109 GLU A O 1
ATOM 878 N N . ARG A 1 110 ? -8.858 -19.699 -12.404 1.00 79.38 110 ARG A N 1
ATOM 879 C CA . ARG A 1 110 ? -8.077 -20.113 -11.224 1.00 79.38 110 ARG A CA 1
ATOM 880 C C . ARG A 1 110 ? -8.619 -21.411 -10.610 1.00 79.38 110 ARG A C 1
ATOM 882 O O . ARG A 1 110 ? -8.420 -21.626 -9.418 1.00 79.38 110 ARG A O 1
ATOM 889 N N . SER A 1 111 ? -9.264 -22.284 -11.391 1.00 81.44 111 SER A N 1
ATOM 890 C CA . SER A 1 111 ? -9.839 -23.559 -10.915 1.00 81.44 111 SER A CA 1
ATOM 891 C C . SER A 1 111 ? -8.837 -24.401 -10.143 1.00 81.44 111 SER A C 1
ATOM 893 O O . SER A 1 111 ? -9.197 -25.030 -9.160 1.00 81.44 111 SER A O 1
ATOM 895 N N . HIS A 1 112 ? -7.563 -24.360 -10.532 1.00 77.69 112 HIS A N 1
ATOM 896 C CA . HIS A 1 112 ? -6.484 -25.085 -9.866 1.00 77.69 112 HIS A CA 1
ATOM 897 C C . HIS A 1 112 ? -6.196 -24.626 -8.421 1.00 77.69 112 HIS A C 1
ATOM 899 O O . HIS A 1 112 ? -5.493 -25.332 -7.705 1.00 77.69 112 HIS A O 1
ATOM 905 N N . PHE A 1 113 ? -6.717 -23.472 -7.980 1.00 75.25 113 PHE A N 1
ATOM 906 C CA . PHE A 1 113 ? -6.678 -23.024 -6.580 1.00 75.25 113 PHE A CA 1
ATOM 907 C C . PHE A 1 113 ? -7.964 -23.339 -5.807 1.00 75.25 113 PHE A C 1
ATOM 909 O O . PHE A 1 113 ? -7.982 -23.202 -4.583 1.00 75.25 113 PHE A O 1
ATOM 916 N N . LEU A 1 114 ? -9.041 -23.737 -6.491 1.00 79.31 114 LEU A N 1
ATOM 917 C CA . LEU A 1 114 ? -10.266 -24.162 -5.830 1.00 79.31 114 LEU A CA 1
ATOM 918 C C . LEU A 1 114 ? -10.025 -25.559 -5.264 1.00 79.31 114 LEU A C 1
ATOM 920 O O . LEU A 1 114 ? -10.040 -26.557 -5.980 1.00 79.31 114 LEU A O 1
ATOM 924 N N . GLN A 1 115 ? -9.774 -25.624 -3.960 1.00 80.25 115 GLN A N 1
ATOM 925 C CA . GLN A 1 115 ? -9.805 -26.890 -3.246 1.00 80.25 115 GLN A CA 1
ATOM 926 C C . GLN A 1 115 ? -11.237 -27.423 -3.329 1.00 80.25 115 GLN A C 1
ATOM 928 O O . GLN A 1 115 ? -12.176 -26.728 -2.936 1.00 80.25 115 GLN A O 1
ATOM 933 N N . THR A 1 116 ? -11.420 -28.626 -3.878 1.00 75.00 116 THR A N 1
ATOM 934 C CA . THR A 1 116 ? -12.720 -29.302 -3.867 1.00 75.00 116 THR A CA 1
ATOM 935 C C . THR A 1 116 ? -13.147 -29.413 -2.411 1.00 75.00 116 THR A C 1
ATOM 937 O O . THR A 1 116 ? -12.478 -30.092 -1.633 1.00 75.00 116 THR A O 1
ATOM 940 N N . GLY A 1 117 ? -14.198 -28.687 -2.024 1.00 65.94 117 GLY A N 1
ATOM 941 C CA . GLY A 1 117 ? -14.658 -28.681 -0.643 1.00 65.94 117 GLY A CA 1
ATOM 942 C C . GLY A 1 117 ? -14.895 -30.113 -0.180 1.00 65.94 117 GLY A C 1
ATOM 943 O O . GLY A 1 117 ? -15.674 -30.843 -0.794 1.00 65.94 117 GLY A O 1
ATOM 944 N N . THR A 1 118 ? -14.212 -30.528 0.885 1.00 52.91 118 THR A N 1
ATOM 945 C CA . THR A 1 118 ? -14.615 -31.697 1.662 1.00 52.91 118 THR A CA 1
ATOM 946 C C . THR A 1 118 ? -15.976 -31.378 2.259 1.00 52.91 118 THR A C 1
ATOM 948 O O . THR A 1 118 ? -16.067 -30.698 3.279 1.00 52.91 118 THR A O 1
ATOM 951 N N . ALA A 1 119 ? -17.033 -31.805 1.573 1.00 52.34 119 ALA A N 1
ATOM 952 C CA . ALA A 1 119 ? -18.342 -31.936 2.179 1.00 52.34 119 ALA A CA 1
ATOM 953 C C . ALA A 1 119 ? -18.226 -33.007 3.273 1.00 52.34 119 ALA A C 1
ATOM 955 O O . ALA A 1 119 ? -18.023 -34.181 2.958 1.00 52.34 119 ALA A O 1
ATOM 956 N N . SER A 1 120 ? -18.315 -32.572 4.528 1.00 44.47 120 SER A N 1
ATOM 957 C CA . SER A 1 120 ? -18.582 -33.396 5.708 1.00 44.47 120 SER A CA 1
ATOM 958 C C . SER A 1 120 ? -19.734 -32.765 6.469 1.00 44.47 120 SER A C 1
ATOM 960 O O . SER A 1 120 ? -19.721 -31.518 6.591 1.00 44.47 120 SER A O 1
#